Protein AF-A0A1F5EXG0-F1 (afdb_monomer_lite)

pLDDT: mean 75.39, std 23.05, range [35.44, 97.94]

Radius of gyration: 25.05 Å; chains: 1; bounding box: 75×36×74 Å

Organism: NCBI:txid1817816

Foldseek 3Di:
DDDDDDDDDDDDDDDDDDDDDDPPDPPLPPVDQQDLVLLLQLLLQLLVCCQPVVDPNVRSSQVSQVVSNHGSVSSVVVVVVLVVPVVSVVVSVVSSCVSNVVSPDDPPPDDPDPPDD

Sequence (117 aa):
MIISGRTSPRCGAAWLLGVLAVAAGFLLPGCGELDDETYIAVMVEYLRLGAEEGLPQPEALAEAARLHGTTAQSVYEYSRWLFRDRDTDVEVAAEIARRGQRYLSVPREGLPNPHEP

Secondary structure (DSSP, 8-state):
------------------------------S----HHHHHHHHHHHHHHHHHS---HHHHHHHHHHHTT--HHHHHHHHHHHTT-HHHHHHHHHHHHHHHHHHH---STTPPPTT--

Structure (mmCIF, N/CA/C/O backbone):
data_AF-A0A1F5EXG0-F1
#
_entry.id   AF-A0A1F5EXG0-F1
#
loop_
_atom_site.group_PDB
_atom_site.id
_atom_site.type_symbol
_atom_site.label_atom_id
_atom_site.label_alt_id
_atom_site.label_comp_id
_atom_site.label_asym_id
_atom_site.label_entity_id
_atom_site.label_seq_id
_atom_site.pdbx_PDB_ins_code
_atom_site.Cartn_x
_atom_site.Cartn_y
_atom_site.Cartn_z
_atom_site.occupancy
_atom_site.B_iso_or_equiv
_atom_site.auth_seq_id
_atom_site.auth_comp_id
_atom_site.auth_asym_id
_atom_site.auth_atom_id
_atom_site.pdbx_PDB_model_num
ATOM 1 N N . MET A 1 1 ? 44.155 3.355 49.041 1.00 35.44 1 MET A N 1
ATOM 2 C CA . MET A 1 1 ? 44.015 3.538 47.583 1.00 35.44 1 MET A CA 1
ATOM 3 C C . MET A 1 1 ? 42.635 3.019 47.193 1.00 35.44 1 MET A C 1
ATOM 5 O O . MET A 1 1 ? 42.440 1.829 47.353 1.00 35.44 1 MET A O 1
ATOM 9 N N . ILE A 1 2 ? 41.709 3.941 46.849 1.00 40.97 2 ILE A N 1
ATOM 10 C CA . ILE A 1 2 ? 40.648 3.865 45.802 1.00 40.97 2 ILE A CA 1
ATOM 11 C C . ILE A 1 2 ? 39.785 2.568 45.778 1.00 40.97 2 ILE A C 1
ATOM 13 O O . ILE A 1 2 ? 40.345 1.497 45.642 1.00 40.97 2 ILE A O 1
ATOM 17 N N . ILE A 1 3 ? 38.443 2.510 45.806 1.00 42.66 3 ILE A N 1
ATOM 18 C CA . ILE A 1 3 ? 37.324 3.461 45.648 1.00 42.66 3 ILE A CA 1
ATOM 19 C C . ILE A 1 3 ? 36.026 2.799 46.186 1.00 42.66 3 ILE A C 1
ATOM 21 O O . ILE A 1 3 ? 35.889 1.578 46.190 1.00 42.66 3 ILE A O 1
ATOM 25 N N . SER A 1 4 ? 35.085 3.650 46.606 1.00 43.91 4 SER A N 1
ATOM 26 C CA . SER A 1 4 ? 33.647 3.444 46.842 1.00 43.91 4 SER A CA 1
ATOM 27 C C . SER A 1 4 ? 32.897 2.517 45.870 1.00 43.91 4 SER A C 1
ATOM 29 O O . SER A 1 4 ? 33.199 2.485 44.686 1.00 43.91 4 SER A O 1
ATOM 31 N N . GLY A 1 5 ? 31.781 1.920 46.315 1.00 41.81 5 GLY A N 1
ATOM 32 C CA . GLY A 1 5 ? 30.788 1.376 45.374 1.00 41.81 5 GLY A CA 1
ATOM 33 C C . GLY A 1 5 ? 29.699 0.469 45.949 1.00 41.81 5 GLY A C 1
ATOM 34 O O . GLY A 1 5 ? 29.680 -0.719 45.664 1.00 41.81 5 GLY A O 1
ATOM 35 N N . ARG A 1 6 ? 28.764 1.040 46.721 1.00 44.69 6 ARG A N 1
ATOM 36 C CA . ARG A 1 6 ? 27.348 0.601 46.837 1.00 44.69 6 ARG A CA 1
ATOM 37 C C . ARG A 1 6 ? 26.801 0.326 45.411 1.00 44.69 6 ARG A C 1
ATOM 39 O O . ARG A 1 6 ? 27.081 1.135 44.542 1.00 44.69 6 ARG A O 1
ATOM 46 N N . THR A 1 7 ? 26.074 -0.742 45.069 1.00 47.25 7 THR A N 1
ATOM 47 C CA . THR A 1 7 ? 24.811 -1.242 45.643 1.00 47.25 7 THR A CA 1
ATOM 48 C C . THR A 1 7 ? 24.473 -2.669 45.173 1.00 47.25 7 THR A C 1
ATOM 50 O O . THR A 1 7 ? 24.752 -3.062 44.047 1.00 47.25 7 THR A O 1
ATOM 53 N N . SER A 1 8 ? 23.803 -3.364 46.087 1.00 45.59 8 SER A N 1
ATOM 54 C CA . SER A 1 8 ? 23.267 -4.728 46.168 1.00 45.59 8 SER A CA 1
ATOM 55 C C . SER A 1 8 ? 22.165 -5.123 45.132 1.00 45.59 8 SER A C 1
ATOM 57 O O . SER A 1 8 ? 21.940 -4.391 44.176 1.00 45.59 8 SER A O 1
ATOM 59 N N . PRO A 1 9 ? 21.447 -6.263 45.287 1.00 53.56 9 PRO A N 1
ATOM 60 C CA . PRO A 1 9 ? 21.672 -7.497 44.528 1.00 53.56 9 PRO A CA 1
ATOM 61 C C . PRO A 1 9 ? 20.380 -8.001 43.834 1.00 53.56 9 PRO A C 1
ATOM 63 O O . PRO A 1 9 ? 19.312 -7.421 44.014 1.00 53.56 9 PRO A O 1
ATOM 66 N N . ARG A 1 10 ? 20.459 -9.147 43.142 1.00 40.12 10 ARG A N 1
ATOM 67 C CA . ARG A 1 10 ? 19.579 -10.337 43.299 1.00 40.12 10 ARG A CA 1
ATOM 68 C C . ARG A 1 10 ? 19.406 -11.087 41.978 1.00 40.12 10 ARG A C 1
ATOM 70 O O . ARG A 1 10 ? 18.513 -10.816 41.185 1.00 40.12 10 ARG A O 1
ATOM 77 N N . CYS A 1 11 ? 20.247 -12.104 41.819 1.00 41.56 11 CYS A N 1
ATOM 78 C CA . CYS A 1 11 ? 19.864 -13.358 41.184 1.00 41.56 11 CYS A CA 1
ATOM 79 C C . CYS A 1 11 ? 18.607 -13.936 41.858 1.00 41.56 11 CYS A C 1
ATOM 81 O O . CYS A 1 11 ? 18.475 -13.818 43.077 1.00 41.56 11 CYS A O 1
ATOM 83 N N . GLY A 1 12 ? 17.772 -14.659 41.106 1.00 37.19 12 GLY A N 1
ATOM 84 C CA . GLY A 1 12 ? 16.932 -15.708 41.700 1.00 37.19 12 GLY A CA 1
ATOM 85 C C . GLY A 1 12 ? 15.534 -15.882 41.113 1.00 37.19 12 GLY A C 1
ATOM 86 O O . GLY A 1 12 ? 14.561 -15.514 41.750 1.00 37.19 12 GLY A O 1
ATOM 87 N N . ALA A 1 13 ? 15.472 -16.463 39.914 1.00 50.25 13 ALA A N 1
ATOM 88 C CA . ALA A 1 13 ? 14.490 -17.443 39.433 1.00 50.25 13 ALA A CA 1
ATOM 89 C C . ALA A 1 13 ? 13.088 -17.552 40.092 1.00 50.25 13 ALA A C 1
ATOM 91 O O . ALA A 1 13 ? 12.946 -18.039 41.209 1.00 50.25 13 ALA A O 1
ATOM 92 N N . ALA A 1 14 ? 12.053 -17.308 39.282 1.00 42.19 14 ALA A N 1
ATOM 93 C CA . ALA A 1 14 ? 10.730 -17.948 39.334 1.00 42.19 14 ALA A CA 1
ATOM 94 C C . ALA A 1 14 ? 10.169 -17.877 37.895 1.00 42.19 14 ALA A C 1
ATOM 96 O O . ALA A 1 14 ? 9.847 -16.794 37.426 1.00 42.19 14 ALA A O 1
ATOM 97 N N . TRP A 1 15 ? 10.227 -18.900 37.034 1.00 41.25 15 TRP A N 1
ATOM 98 C CA . TRP A 1 15 ? 9.564 -20.209 37.125 1.00 41.25 15 TRP A CA 1
ATOM 99 C C . TRP A 1 15 ? 8.149 -20.126 37.699 1.00 41.25 15 TRP A C 1
ATOM 101 O O . TRP A 1 15 ? 7.853 -20.740 38.716 1.00 41.25 15 TRP A O 1
ATOM 111 N N . LEU A 1 16 ? 7.264 -19.399 37.015 1.00 46.03 16 LEU A N 1
ATOM 112 C CA . LEU A 1 16 ? 5.841 -19.729 36.996 1.00 46.03 16 LEU A CA 1
ATOM 113 C C . LEU A 1 16 ? 5.340 -19.720 35.550 1.00 46.03 16 LEU A C 1
ATOM 115 O O . LEU A 1 16 ? 5.357 -18.715 34.847 1.00 46.03 16 LEU A O 1
ATOM 119 N N . LEU A 1 17 ? 4.975 -20.924 35.129 1.00 47.75 17 LEU A N 1
ATOM 120 C CA . LEU A 1 17 ? 4.379 -21.303 33.862 1.00 47.75 17 LEU A CA 1
ATOM 121 C C . LEU A 1 17 ? 3.029 -20.609 33.635 1.00 47.75 17 LEU A C 1
ATOM 123 O O . LEU A 1 17 ? 2.216 -20.525 34.550 1.00 47.75 17 LEU A O 1
ATOM 127 N N . GLY A 1 18 ? 2.748 -20.304 32.366 1.00 39.34 18 GLY A N 1
ATOM 12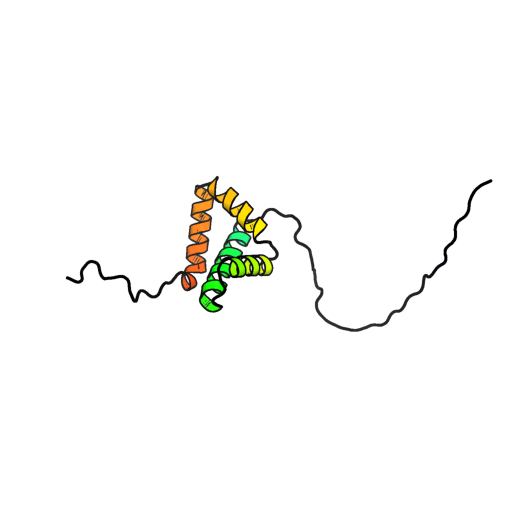8 C CA . GLY A 1 18 ? 1.447 -20.643 31.789 1.00 39.34 18 GLY A CA 1
ATOM 129 C C . GLY A 1 18 ? 0.420 -19.527 31.646 1.00 39.34 18 GLY A C 1
ATOM 130 O O . GLY A 1 18 ? -0.595 -19.563 32.324 1.00 39.34 18 GLY A O 1
ATOM 131 N N . VAL A 1 19 ? 0.619 -18.651 30.656 1.00 48.56 19 VAL A N 1
ATOM 132 C CA . VAL A 1 19 ? -0.445 -18.142 29.763 1.00 48.56 19 VAL A CA 1
ATOM 133 C C . VAL A 1 19 ? 0.233 -17.918 28.397 1.00 48.56 19 VAL A C 1
ATOM 135 O O . VAL A 1 19 ? 0.980 -16.968 28.220 1.00 48.56 19 VAL A O 1
ATOM 138 N N . LEU A 1 20 ? 0.339 -18.924 27.527 1.00 39.28 20 LEU A N 1
ATOM 139 C CA . LEU A 1 20 ? -0.665 -19.243 26.508 1.00 39.28 20 LEU A CA 1
ATOM 140 C C . LEU A 1 20 ? -1.065 -18.003 25.691 1.00 39.28 20 LEU A C 1
ATOM 142 O O . LEU A 1 20 ? -1.973 -17.286 26.083 1.00 39.28 20 LEU A O 1
ATOM 146 N N . ALA A 1 21 ? -0.363 -17.786 24.573 1.00 42.91 21 ALA A N 1
ATOM 147 C CA . ALA A 1 21 ? -0.888 -17.327 23.278 1.00 42.91 21 ALA A CA 1
ATOM 148 C C . ALA A 1 21 ? 0.133 -16.454 22.529 1.00 42.91 21 ALA A C 1
ATOM 150 O O . ALA A 1 21 ? 0.400 -15.317 22.891 1.00 42.91 21 ALA A O 1
ATOM 151 N N . VAL A 1 22 ? 0.653 -17.012 21.434 1.00 44.22 22 VAL A N 1
ATOM 152 C CA . VAL A 1 22 ? 0.923 -16.282 20.185 1.00 44.22 22 VAL A CA 1
ATOM 153 C C . VAL A 1 22 ? 1.774 -15.011 20.325 1.00 44.22 22 VAL A C 1
ATOM 155 O O . VAL A 1 22 ? 1.350 -13.909 20.010 1.00 44.22 22 VAL A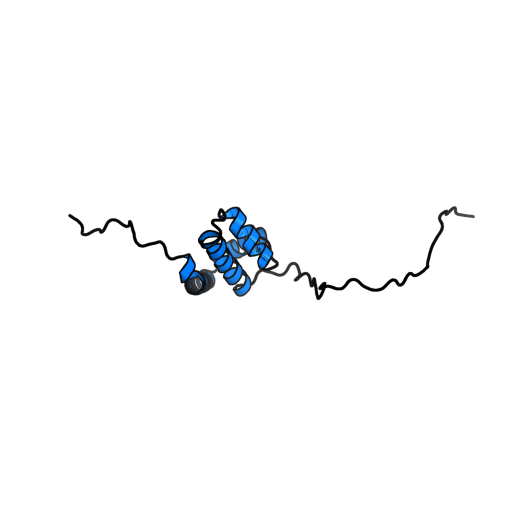 O 1
ATOM 158 N N . ALA A 1 23 ? 3.036 -15.176 20.706 1.00 45.28 23 ALA A N 1
ATOM 159 C CA . ALA A 1 23 ? 4.088 -14.262 20.258 1.00 45.28 23 ALA A CA 1
ATOM 160 C C . ALA A 1 23 ? 5.089 -15.052 19.407 1.00 45.28 23 ALA A C 1
ATOM 162 O O . ALA A 1 23 ? 6.298 -15.030 19.626 1.00 45.28 23 ALA A O 1
ATOM 163 N N . ALA A 1 24 ? 4.560 -15.835 18.463 1.00 47.50 24 ALA A N 1
ATOM 164 C CA . ALA A 1 24 ? 5.359 -16.365 17.376 1.00 47.50 24 ALA A CA 1
ATOM 165 C C . ALA A 1 24 ? 5.797 -15.170 16.523 1.00 47.50 24 ALA A C 1
ATOM 167 O O . ALA A 1 24 ? 4.985 -14.578 15.824 1.00 47.50 24 ALA A O 1
ATOM 168 N N . GLY A 1 25 ? 7.068 -14.795 16.644 1.00 39.94 25 GLY A N 1
ATOM 169 C CA . GLY A 1 25 ? 7.762 -13.993 15.649 1.00 39.94 25 GLY A CA 1
ATOM 170 C C . GLY A 1 25 ? 7.190 -12.600 15.400 1.00 39.94 25 GLY A C 1
ATOM 171 O O . GLY A 1 25 ? 6.819 -12.298 14.274 1.00 39.94 25 GLY A O 1
ATOM 172 N N . PHE A 1 26 ? 7.305 -11.691 16.372 1.00 43.75 26 PHE A N 1
ATOM 173 C CA . PHE A 1 26 ? 7.656 -10.307 16.021 1.00 43.75 26 PHE A CA 1
ATOM 174 C C . PHE A 1 26 ? 9.118 -10.300 15.529 1.00 43.75 26 PHE A C 1
ATOM 176 O O . PHE A 1 26 ? 10.027 -9.763 16.158 1.00 43.75 26 PHE A O 1
ATOM 183 N N . LEU A 1 27 ? 9.356 -10.976 14.402 1.00 45.84 27 LEU A N 1
ATOM 184 C CA . LEU A 1 27 ? 10.381 -10.560 13.467 1.00 45.84 27 LEU A CA 1
ATOM 185 C C . LEU A 1 27 ? 9.914 -9.179 13.031 1.00 45.84 27 LEU A C 1
ATOM 187 O O . LEU A 1 27 ? 8.979 -9.066 12.252 1.00 45.84 27 LEU A O 1
ATOM 191 N N . LEU A 1 28 ? 10.507 -8.137 13.606 1.00 45.62 28 LEU A N 1
ATOM 192 C CA . LEU A 1 28 ? 10.597 -6.855 12.929 1.00 45.62 28 LEU A CA 1
ATOM 193 C C . LEU A 1 28 ? 11.176 -7.179 11.540 1.00 45.62 28 LEU A C 1
ATOM 195 O O . LEU A 1 28 ? 12.360 -7.540 11.491 1.00 45.62 28 LEU A O 1
ATOM 199 N N . PRO A 1 29 ? 10.415 -7.120 10.425 1.00 45.44 29 PRO A N 1
ATOM 200 C CA . PRO A 1 29 ? 11.100 -6.936 9.165 1.00 45.44 29 PRO A CA 1
ATOM 201 C C . PRO A 1 29 ? 11.814 -5.597 9.344 1.00 45.44 29 PRO A C 1
ATOM 203 O O . PRO A 1 29 ? 11.265 -4.653 9.919 1.00 45.44 29 PRO A O 1
ATOM 206 N N . GLY A 1 30 ? 13.106 -5.590 9.039 1.00 37.75 30 GLY A N 1
ATOM 207 C CA . GLY A 1 30 ? 13.964 -4.453 9.312 1.00 37.75 30 GLY A CA 1
ATOM 208 C C . GLY A 1 30 ? 13.441 -3.170 8.673 1.00 37.75 30 GLY A C 1
ATOM 209 O O . GLY A 1 30 ? 12.437 -3.146 7.967 1.00 37.75 30 GLY A O 1
ATOM 210 N N . CYS A 1 31 ? 14.197 -2.099 8.870 1.00 48.16 31 CYS A N 1
ATOM 211 C CA . CYS A 1 31 ? 14.225 -0.946 7.978 1.00 48.16 31 CYS A CA 1
ATOM 212 C C . CYS A 1 31 ? 14.608 -1.393 6.548 1.00 48.16 31 CYS A C 1
ATOM 214 O O . CYS A 1 31 ? 15.712 -1.126 6.081 1.00 48.16 31 CYS A O 1
ATOM 216 N N . GLY A 1 32 ? 13.740 -2.178 5.922 1.00 48.12 32 GLY A N 1
ATOM 217 C CA . GLY A 1 32 ? 13.853 -2.777 4.615 1.00 48.12 32 GLY A CA 1
ATOM 218 C C . GLY A 1 32 ? 13.072 -1.907 3.659 1.00 48.12 32 GLY A C 1
ATOM 219 O O . GLY A 1 32 ? 11.938 -1.518 3.934 1.00 48.12 32 GLY A O 1
ATOM 220 N N . GLU A 1 33 ? 13.744 -1.549 2.581 1.00 71.31 33 GLU A N 1
ATOM 221 C CA . GLU A 1 33 ? 13.164 -0.949 1.392 1.00 71.31 33 GLU A CA 1
ATOM 222 C C . GLU A 1 33 ? 11.815 -1.614 1.075 1.00 71.31 33 GLU A C 1
ATOM 224 O O . GLU A 1 33 ? 11.716 -2.841 1.055 1.00 71.31 33 GLU A O 1
ATOM 229 N N . LEU A 1 34 ? 10.761 -0.804 0.938 1.00 88.31 34 LEU A N 1
ATOM 230 C CA . LEU A 1 34 ? 9.447 -1.300 0.538 1.00 88.31 34 LEU A CA 1
ATOM 231 C C . LEU A 1 34 ? 9.592 -1.911 -0.859 1.00 88.31 34 LEU A C 1
ATOM 233 O O . LEU A 1 34 ? 10.143 -1.253 -1.737 1.00 88.31 34 LEU A O 1
ATOM 237 N N . ASP A 1 35 ? 9.132 -3.143 -1.055 1.00 91.31 35 ASP A N 1
ATOM 238 C CA . ASP A 1 35 ? 9.130 -3.785 -2.370 1.00 91.31 35 ASP A CA 1
ATOM 239 C C . ASP A 1 35 ? 7.790 -3.597 -3.099 1.00 91.31 35 ASP A C 1
ATOM 241 O O . ASP A 1 35 ? 6.774 -3.211 -2.509 1.00 91.31 35 ASP A O 1
ATOM 245 N N . ASP A 1 36 ? 7.806 -3.871 -4.403 1.00 93.94 36 ASP A N 1
ATOM 246 C CA . ASP A 1 36 ? 6.674 -3.700 -5.313 1.00 93.94 36 ASP A CA 1
ATOM 247 C C . ASP A 1 36 ? 5.443 -4.478 -4.837 1.00 93.94 36 ASP A C 1
ATOM 249 O O . ASP A 1 36 ? 4.340 -3.937 -4.799 1.00 93.94 36 ASP A O 1
ATOM 253 N N . GLU A 1 37 ? 5.617 -5.736 -4.424 1.00 95.88 37 GLU A N 1
ATOM 254 C CA . GLU A 1 37 ? 4.513 -6.603 -4.004 1.00 95.88 37 GLU A CA 1
ATOM 255 C C . GLU A 1 37 ? 3.873 -6.107 -2.700 1.00 95.88 37 GLU A C 1
ATOM 257 O O . GLU A 1 37 ? 2.645 -6.062 -2.594 1.00 95.88 37 GLU A O 1
ATOM 262 N N . THR A 1 38 ? 4.675 -5.664 -1.729 1.00 95.50 38 THR A N 1
ATOM 263 C CA . THR A 1 38 ? 4.174 -5.071 -0.484 1.00 95.50 38 THR A CA 1
ATOM 264 C C . THR A 1 38 ? 3.465 -3.751 -0.764 1.00 95.50 38 THR A C 1
ATOM 266 O O . THR A 1 38 ? 2.391 -3.508 -0.214 1.00 95.50 38 THR A O 1
ATOM 269 N N . TYR A 1 39 ? 4.011 -2.909 -1.647 1.00 95.50 39 TYR A N 1
ATOM 270 C CA . TYR A 1 39 ? 3.352 -1.673 -2.064 1.00 95.50 39 TYR A CA 1
ATOM 271 C C . TYR A 1 39 ? 2.008 -1.950 -2.752 1.00 95.50 39 TYR A C 1
ATOM 273 O O . TYR A 1 39 ? 0.997 -1.353 -2.382 1.00 95.50 39 TYR A O 1
ATOM 281 N N . ILE A 1 40 ? 1.961 -2.895 -3.696 1.00 97.25 40 ILE A N 1
ATOM 282 C CA . ILE A 1 40 ? 0.727 -3.315 -4.375 1.00 97.25 40 ILE A CA 1
ATOM 283 C C . ILE A 1 40 ? -0.298 -3.804 -3.351 1.00 97.25 40 ILE A C 1
ATOM 285 O O . ILE A 1 40 ? -1.452 -3.373 -3.389 1.00 97.25 40 ILE A O 1
ATOM 289 N N . ALA A 1 41 ? 0.109 -4.671 -2.421 1.00 97.69 41 ALA A N 1
ATOM 290 C CA . ALA A 1 41 ? -0.773 -5.208 -1.392 1.00 97.69 41 ALA A CA 1
ATOM 291 C C . ALA A 1 41 ? -1.351 -4.096 -0.500 1.00 97.69 41 ALA A C 1
ATOM 293 O O . ALA A 1 41 ? -2.567 -4.037 -0.318 1.00 97.69 41 ALA A O 1
ATOM 294 N N . VAL A 1 42 ? -0.512 -3.155 -0.047 1.00 97.69 42 VAL A N 1
ATOM 295 C CA . VAL A 1 42 ? -0.950 -1.975 0.714 1.00 97.69 42 VAL A CA 1
ATOM 296 C C . VAL A 1 42 ? -1.953 -1.143 -0.077 1.00 97.69 42 VAL A C 1
ATOM 298 O O . VAL A 1 42 ? -2.975 -0.745 0.474 1.00 97.69 42 VAL A O 1
ATOM 301 N N . MET A 1 43 ? -1.701 -0.880 -1.360 1.00 97.81 43 MET A N 1
ATOM 302 C CA . MET A 1 43 ? -2.595 -0.055 -2.175 1.00 97.81 43 MET A CA 1
ATOM 303 C C . MET A 1 43 ? -3.934 -0.748 -2.463 1.00 97.81 43 MET A C 1
ATOM 305 O O . MET A 1 43 ? -4.966 -0.083 -2.517 1.00 97.81 43 MET A O 1
ATOM 309 N N . VAL A 1 44 ? -3.958 -2.075 -2.603 1.00 97.62 44 VAL A N 1
ATOM 310 C CA . VAL A 1 44 ? -5.209 -2.839 -2.739 1.00 97.62 44 VAL A CA 1
ATOM 311 C C . VAL A 1 44 ? -5.998 -2.839 -1.428 1.00 97.62 44 VAL A C 1
ATOM 313 O O . VAL A 1 44 ? -7.210 -2.625 -1.451 1.00 97.62 44 VAL A O 1
ATOM 316 N N . GLU A 1 45 ? -5.325 -3.033 -0.293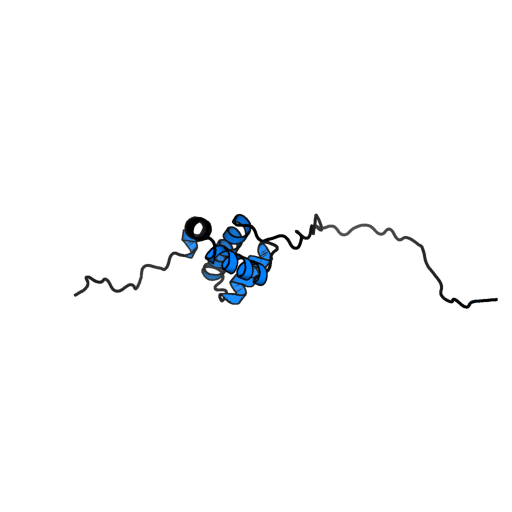 1.00 97.94 45 GLU A N 1
ATOM 317 C CA . GLU A 1 45 ? -5.951 -2.998 1.033 1.00 97.94 45 GLU A CA 1
ATOM 318 C C . GLU A 1 45 ? -6.484 -1.597 1.354 1.00 97.94 45 GLU A C 1
ATOM 320 O O . GLU A 1 45 ? -7.608 -1.444 1.820 1.00 97.94 45 GLU A O 1
ATOM 325 N N . TYR A 1 46 ? -5.732 -0.559 0.996 1.00 97.12 46 TYR A N 1
ATOM 326 C CA . TYR A 1 46 ? -6.160 0.834 1.058 1.00 97.12 46 TYR A CA 1
ATOM 327 C C . TYR A 1 46 ? -7.482 1.075 0.313 1.00 97.12 46 TYR A C 1
ATOM 329 O O . TYR A 1 46 ? -8.408 1.676 0.863 1.00 97.12 46 TYR A O 1
ATOM 337 N N . LEU A 1 47 ? -7.599 0.570 -0.921 1.00 95.69 47 LEU A N 1
ATOM 338 C CA . LEU A 1 47 ? -8.836 0.666 -1.700 1.00 95.69 47 LEU A CA 1
ATOM 339 C C . LEU A 1 47 ? -9.987 -0.096 -1.033 1.00 95.69 47 LEU A C 1
ATOM 341 O O . LEU A 1 47 ? -11.108 0.411 -0.993 1.00 95.69 47 LEU A O 1
ATOM 345 N N . ARG A 1 48 ? -9.716 -1.290 -0.489 1.00 96.31 48 ARG A N 1
ATOM 346 C CA . ARG A 1 48 ? -10.707 -2.085 0.248 1.00 96.31 48 ARG A CA 1
ATOM 347 C C . ARG A 1 48 ? -11.229 -1.326 1.466 1.00 96.31 48 ARG A C 1
ATOM 349 O O . ARG A 1 48 ? -12.438 -1.207 1.625 1.00 96.31 48 ARG A O 1
ATOM 356 N N . LEU A 1 49 ? -10.334 -0.786 2.289 1.00 94.88 49 LEU A N 1
ATOM 357 C CA . LEU A 1 49 ? -10.667 -0.023 3.493 1.00 94.88 49 LEU A CA 1
ATOM 358 C C . LEU A 1 49 ? -11.512 1.217 3.174 1.00 94.88 49 LEU A C 1
ATOM 360 O O . LEU A 1 49 ? -12.496 1.495 3.858 1.00 94.88 49 LEU A O 1
ATOM 364 N N . GLY A 1 50 ? -11.178 1.938 2.102 1.00 94.00 50 GLY A N 1
ATOM 365 C CA . GLY A 1 50 ? -11.988 3.067 1.646 1.00 94.00 50 GLY A CA 1
ATOM 366 C C . GLY A 1 50 ? -13.381 2.645 1.163 1.00 94.00 50 GLY A C 1
ATOM 367 O O . GLY A 1 50 ? -14.370 3.295 1.494 1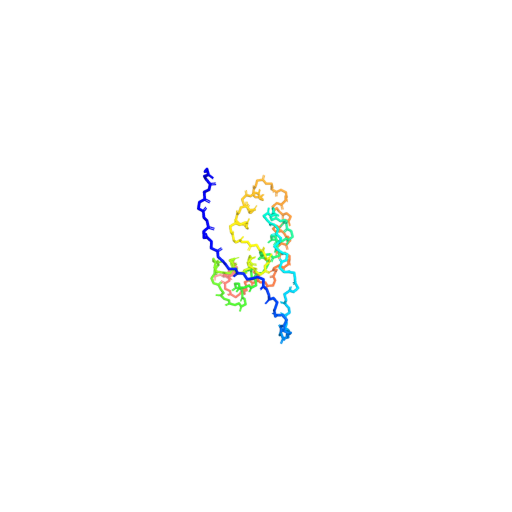.00 94.00 50 GLY A O 1
ATOM 368 N N . ALA A 1 51 ? -13.472 1.551 0.403 1.00 91.88 51 ALA A N 1
ATOM 369 C CA . ALA A 1 51 ? -14.723 1.103 -0.208 1.00 91.88 51 ALA A CA 1
ATOM 370 C C . ALA A 1 51 ? -15.672 0.387 0.771 1.00 91.88 51 ALA A C 1
ATOM 372 O O . ALA A 1 51 ? -16.880 0.608 0.728 1.00 91.88 51 ALA A O 1
ATOM 373 N N . GLU A 1 52 ? -15.147 -0.491 1.625 1.00 93.62 52 GLU A N 1
ATOM 374 C CA . GLU A 1 52 ? -15.946 -1.364 2.496 1.00 93.62 52 GLU A CA 1
ATOM 375 C C . GLU A 1 52 ? -16.139 -0.778 3.894 1.00 93.62 52 GLU A C 1
ATOM 377 O O . GLU A 1 52 ? -17.208 -0.929 4.483 1.00 93.62 52 GLU A O 1
ATOM 382 N N . GLU A 1 53 ? -15.120 -0.103 4.425 1.00 92.00 53 GLU A N 1
ATOM 383 C CA . GLU A 1 53 ? -15.131 0.429 5.794 1.00 9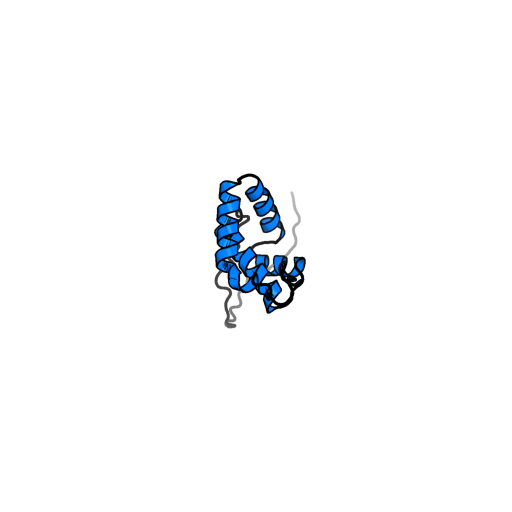2.00 53 GLU A CA 1
ATOM 384 C C . GLU A 1 53 ? -15.401 1.940 5.825 1.00 92.00 53 GLU A C 1
ATOM 386 O O . GLU A 1 53 ? -15.631 2.509 6.892 1.00 92.00 53 GLU A O 1
ATOM 391 N N . GLY A 1 54 ? -15.419 2.597 4.658 1.00 91.69 54 GLY A N 1
ATOM 392 C CA . GLY A 1 54 ? -15.671 4.032 4.542 1.00 91.69 54 GLY A CA 1
ATOM 393 C C . GLY A 1 54 ? -14.605 4.879 5.235 1.00 91.69 54 GLY A C 1
ATOM 394 O O . GLY A 1 54 ? -14.883 6.018 5.619 1.00 91.69 54 GLY A O 1
ATOM 395 N N . LEU A 1 55 ? -13.405 4.321 5.438 1.00 92.31 55 LEU A N 1
ATOM 396 C CA . LEU A 1 55 ? -12.321 5.036 6.094 1.00 92.31 55 LEU A CA 1
ATOM 397 C C . LEU A 1 55 ? -11.887 6.225 5.225 1.00 92.31 55 LEU A C 1
ATOM 399 O O . LEU A 1 55 ? -11.727 6.072 4.008 1.00 92.31 55 LEU A O 1
ATOM 403 N N . PRO A 1 56 ? -11.668 7.414 5.816 1.00 93.69 56 PRO A N 1
ATOM 404 C CA . PRO A 1 56 ? -11.101 8.514 5.063 1.00 93.69 56 PRO A CA 1
ATOM 405 C C . PRO A 1 56 ? -9.679 8.162 4.596 1.00 93.69 56 PRO A C 1
ATOM 407 O O . PRO A 1 56 ? -8.975 7.352 5.199 1.00 93.69 56 PRO A O 1
ATOM 410 N N . GLN A 1 57 ? -9.273 8.745 3.464 1.00 91.06 57 GLN A N 1
ATOM 411 C CA . GLN A 1 57 ? -8.057 8.336 2.751 1.00 91.06 57 GLN A CA 1
ATOM 412 C C . GLN A 1 57 ? -6.769 8.329 3.610 1.00 91.06 57 GLN A C 1
ATOM 414 O O . GLN A 1 57 ? -6.032 7.344 3.534 1.00 91.06 57 GLN A O 1
ATOM 419 N N . PRO A 1 58 ? -6.449 9.347 4.438 1.00 93.00 58 PRO A N 1
ATOM 420 C CA . PRO A 1 58 ? -5.214 9.297 5.223 1.00 93.00 58 PRO A CA 1
ATOM 421 C C . PRO A 1 58 ? -5.234 8.194 6.293 1.00 93.00 58 PRO A C 1
ATOM 423 O O . PRO A 1 58 ? -4.211 7.544 6.513 1.00 93.00 58 PRO A O 1
ATOM 426 N N . GLU A 1 59 ? -6.383 7.934 6.919 1.00 95.81 59 GLU A N 1
ATOM 427 C CA . GLU A 1 59 ? -6.556 6.861 7.899 1.00 95.81 59 GLU A CA 1
ATOM 428 C C . GLU A 1 59 ? -6.505 5.479 7.238 1.00 95.81 59 GLU A C 1
ATOM 430 O O . GLU A 1 59 ? -5.822 4.589 7.742 1.00 95.81 59 GLU A O 1
ATOM 435 N N . ALA A 1 60 ? -7.156 5.311 6.083 1.00 96.00 60 ALA A N 1
ATOM 436 C CA . ALA A 1 60 ? -7.131 4.067 5.318 1.00 96.00 60 ALA A CA 1
ATOM 437 C C . ALA A 1 60 ? -5.704 3.695 4.885 1.00 96.00 60 ALA A C 1
ATOM 439 O O . ALA A 1 60 ? -5.313 2.534 4.975 1.00 96.00 60 ALA A O 1
ATOM 440 N N . LEU A 1 61 ? -4.901 4.672 4.445 1.00 96.38 61 LEU A N 1
ATOM 441 C CA . LEU A 1 61 ? -3.519 4.422 4.028 1.00 96.38 61 LEU A CA 1
ATOM 442 C C . LEU A 1 61 ? -2.636 4.026 5.216 1.00 96.38 61 LEU A C 1
ATOM 444 O O . LEU A 1 61 ? -1.825 3.106 5.109 1.00 96.38 61 LEU A O 1
ATOM 448 N N . ALA A 1 62 ? -2.790 4.717 6.349 1.00 96.38 62 ALA A N 1
ATOM 449 C CA . ALA A 1 62 ? -2.051 4.404 7.566 1.00 96.38 62 ALA A CA 1
ATOM 450 C C . ALA A 1 62 ? -2.392 3.003 8.091 1.00 96.38 62 ALA A C 1
ATOM 452 O O . ALA A 1 62 ? -1.488 2.255 8.467 1.00 96.38 62 ALA A O 1
ATOM 453 N N . GLU A 1 63 ? -3.673 2.635 8.072 1.00 96.75 63 GLU A N 1
ATOM 454 C CA . GLU A 1 63 ? -4.134 1.322 8.515 1.00 96.75 63 GLU A CA 1
ATOM 455 C C . GLU A 1 63 ? -3.698 0.206 7.557 1.00 96.75 63 GLU A C 1
ATOM 457 O O . GLU A 1 63 ? -3.151 -0.798 8.011 1.00 96.75 63 GLU A O 1
ATOM 462 N N . ALA A 1 64 ? -3.819 0.402 6.240 1.00 97.12 64 ALA A N 1
ATOM 463 C CA . ALA A 1 64 ? -3.310 -0.545 5.248 1.00 97.12 64 ALA A CA 1
ATOM 464 C C . ALA A 1 64 ? -1.800 -0.779 5.418 1.00 97.12 64 ALA A C 1
ATOM 466 O O . ALA A 1 64 ? -1.347 -1.916 5.527 1.00 97.12 64 ALA A O 1
ATOM 467 N N . ALA A 1 65 ? -1.008 0.291 5.531 1.00 95.88 65 ALA A N 1
ATOM 468 C CA . ALA A 1 65 ? 0.427 0.176 5.774 1.00 95.88 65 ALA A CA 1
ATOM 469 C C . ALA A 1 65 ? 0.731 -0.625 7.054 1.00 95.88 65 ALA A C 1
ATOM 471 O O . ALA A 1 65 ? 1.584 -1.515 7.046 1.00 95.88 65 ALA A O 1
ATOM 472 N N . ARG A 1 66 ? -0.009 -0.361 8.138 1.00 96.44 66 ARG A N 1
ATOM 473 C CA . ARG A 1 66 ? 0.132 -1.070 9.414 1.00 96.44 66 ARG A CA 1
ATOM 474 C C . ARG A 1 66 ? -0.183 -2.564 9.282 1.00 96.44 66 ARG A C 1
ATOM 476 O O . ARG A 1 66 ? 0.550 -3.381 9.839 1.00 96.44 66 ARG A O 1
ATOM 483 N N . LEU A 1 67 ? -1.247 -2.926 8.562 1.00 95.75 67 LEU A N 1
ATOM 484 C CA . LEU A 1 67 ? -1.648 -4.321 8.327 1.00 95.75 67 LEU A CA 1
ATOM 485 C C . LEU A 1 67 ? -0.587 -5.114 7.553 1.00 95.75 67 LEU A C 1
ATOM 487 O O . LEU A 1 67 ? -0.425 -6.310 7.789 1.00 95.75 67 LEU A O 1
ATOM 491 N N . HIS A 1 68 ? 0.182 -4.439 6.700 1.00 94.19 68 HIS A N 1
ATOM 492 C CA . HIS A 1 68 ? 1.271 -5.028 5.919 1.00 94.19 68 HIS A CA 1
ATOM 493 C C . HIS A 1 68 ? 2.660 -4.843 6.553 1.00 94.19 68 HIS A C 1
ATOM 495 O O . HIS A 1 68 ? 3.676 -5.048 5.894 1.00 94.19 68 HIS A O 1
ATOM 501 N N . GLY A 1 69 ? 2.732 -4.474 7.837 1.00 93.12 69 GLY A N 1
ATOM 502 C CA . GLY A 1 69 ? 3.998 -4.390 8.572 1.00 93.12 69 GLY A CA 1
ATOM 503 C C . GLY A 1 69 ? 4.916 -3.248 8.126 1.00 93.12 69 GLY A C 1
ATOM 504 O O . GLY A 1 69 ? 6.121 -3.313 8.356 1.00 93.12 69 GLY A O 1
ATOM 505 N N . THR A 1 70 ? 4.361 -2.205 7.506 1.00 93.56 70 THR A N 1
ATOM 506 C CA . THR A 1 70 ? 5.089 -1.019 7.040 1.00 93.56 70 THR A CA 1
ATOM 507 C C . THR A 1 70 ? 4.476 0.273 7.601 1.00 93.56 70 THR A C 1
ATOM 509 O O . THR A 1 70 ? 3.679 0.255 8.540 1.00 93.56 70 THR A O 1
ATOM 512 N N . THR A 1 71 ? 4.882 1.427 7.069 1.00 94.88 71 THR A N 1
ATOM 513 C CA . THR A 1 71 ? 4.383 2.747 7.470 1.00 94.88 71 THR A CA 1
ATOM 514 C C . THR A 1 71 ? 3.904 3.548 6.264 1.00 94.88 71 THR A C 1
ATOM 516 O O . THR A 1 71 ? 4.435 3.408 5.163 1.00 94.88 71 THR A O 1
ATOM 519 N N . ALA A 1 72 ? 2.944 4.454 6.471 1.00 94.31 72 ALA A N 1
ATOM 520 C CA . ALA A 1 72 ? 2.494 5.367 5.417 1.00 94.31 72 ALA A CA 1
ATOM 521 C C . ALA A 1 72 ? 3.644 6.229 4.856 1.00 94.31 72 ALA A C 1
ATOM 523 O O . ALA A 1 72 ? 3.658 6.548 3.669 1.00 94.31 72 ALA A O 1
ATOM 524 N N . GLN A 1 73 ? 4.640 6.561 5.688 1.00 94.62 73 GLN A N 1
ATOM 525 C CA . GLN A 1 73 ? 5.832 7.291 5.255 1.00 94.62 73 GLN A CA 1
ATOM 526 C C . GLN A 1 73 ? 6.659 6.478 4.250 1.00 94.62 73 GLN A C 1
ATOM 528 O O . GLN A 1 73 ? 7.049 7.014 3.216 1.00 94.62 73 GLN A O 1
ATOM 533 N N . SER A 1 74 ? 6.882 5.189 4.518 1.00 93.19 74 SER A N 1
ATOM 534 C CA . SER A 1 74 ? 7.598 4.284 3.609 1.00 93.19 74 SER A CA 1
ATOM 535 C C . SER A 1 74 ? 6.860 4.122 2.278 1.00 93.19 74 SER A C 1
ATOM 537 O O . SER A 1 74 ? 7.479 4.180 1.220 1.00 93.19 74 SER A O 1
ATOM 539 N N . VAL A 1 75 ? 5.528 4.011 2.317 1.00 94.12 75 VAL A N 1
ATOM 540 C CA . VAL A 1 75 ? 4.670 3.954 1.118 1.00 94.12 75 VAL A CA 1
ATOM 541 C C . VAL A 1 75 ? 4.777 5.243 0.295 1.00 94.12 75 VAL A C 1
ATOM 543 O O . VAL A 1 75 ? 4.900 5.195 -0.927 1.00 94.12 75 VAL A O 1
ATOM 546 N N . TYR A 1 76 ? 4.798 6.405 0.953 1.00 92.25 76 TYR A N 1
ATOM 547 C CA . TYR A 1 76 ? 4.978 7.700 0.293 1.00 92.25 76 TYR A CA 1
ATOM 548 C C . TYR A 1 76 ? 6.392 7.907 -0.282 1.00 92.25 76 TYR A C 1
ATOM 550 O O . TYR A 1 76 ? 6.581 8.572 -1.302 1.00 92.25 76 TYR A O 1
ATOM 558 N N . GLU A 1 77 ? 7.424 7.388 0.376 1.00 91.38 77 GLU A N 1
ATOM 559 C CA . GLU A 1 77 ? 8.795 7.412 -0.146 1.00 91.38 77 GLU A CA 1
ATOM 560 C C . GLU A 1 77 ? 8.954 6.517 -1.369 1.00 91.38 77 GLU A C 1
ATOM 562 O O . GLU A 1 77 ? 9.550 6.944 -2.362 1.00 91.38 77 GLU A O 1
ATOM 567 N N . TYR A 1 78 ? 8.361 5.329 -1.319 1.00 92.19 78 TYR A N 1
ATOM 568 C CA . TYR A 1 78 ? 8.374 4.384 -2.421 1.00 92.19 78 TYR A CA 1
ATOM 569 C C . TYR A 1 78 ? 7.580 4.895 -3.628 1.00 92.19 78 TYR A C 1
ATOM 571 O O . TYR A 1 78 ? 8.097 4.871 -4.740 1.00 92.19 78 TYR A O 1
ATOM 579 N N . SER A 1 79 ? 6.394 5.488 -3.438 1.00 89.75 79 SER A N 1
ATOM 580 C CA . SER A 1 79 ? 5.644 6.088 -4.555 1.00 89.75 79 SER A CA 1
ATOM 581 C C . SER A 1 79 ? 6.423 7.220 -5.241 1.00 89.75 79 SER A C 1
ATOM 583 O O . SER A 1 79 ? 6.454 7.310 -6.467 1.00 89.75 79 SER A O 1
ATOM 585 N N . ARG A 1 80 ? 7.162 8.042 -4.481 1.00 91.12 80 ARG A N 1
ATOM 586 C CA . ARG A 1 80 ? 8.091 9.046 -5.041 1.00 91.12 80 ARG A CA 1
ATOM 587 C C . ARG A 1 80 ? 9.276 8.438 -5.792 1.00 91.12 80 ARG A C 1
ATOM 589 O O . ARG A 1 80 ? 9.889 9.121 -6.619 1.00 91.12 80 ARG A O 1
ATOM 596 N N . TRP A 1 81 ? 9.685 7.221 -5.452 1.00 89.94 81 TRP A N 1
ATOM 597 C CA . TRP A 1 81 ? 10.681 6.481 -6.216 1.00 89.94 81 TRP A CA 1
ATOM 598 C C . TRP A 1 81 ? 10.075 5.900 -7.498 1.00 89.94 81 TRP A C 1
ATOM 600 O O . TRP A 1 81 ? 10.636 6.173 -8.555 1.00 89.94 81 TRP A O 1
ATOM 610 N N . LEU A 1 82 ? 8.900 5.262 -7.433 1.00 87.75 82 LEU A N 1
ATOM 611 C CA . LEU A 1 82 ? 8.181 4.731 -8.599 1.00 87.75 82 LEU A CA 1
ATOM 612 C C . LEU A 1 82 ? 7.996 5.780 -9.694 1.00 87.75 82 LEU A C 1
ATOM 614 O O . LEU A 1 82 ? 8.346 5.539 -10.839 1.00 87.75 82 LEU A O 1
ATOM 618 N N . PHE A 1 83 ? 7.577 7.002 -9.350 1.00 84.81 83 PHE A N 1
ATOM 619 C CA . PHE A 1 83 ? 7.404 8.066 -10.350 1.00 84.81 83 PHE A CA 1
ATOM 620 C C . PHE A 1 83 ? 8.682 8.435 -11.131 1.00 84.81 83 PHE A C 1
ATOM 622 O O . PHE A 1 83 ? 8.597 9.111 -12.161 1.00 84.81 83 PHE A O 1
ATOM 629 N N . ARG A 1 84 ? 9.871 8.046 -10.648 1.00 88.12 84 ARG A N 1
ATOM 630 C CA . ARG A 1 84 ? 11.145 8.243 -11.359 1.00 88.12 84 ARG A CA 1
ATOM 631 C C . ARG A 1 84 ? 11.430 7.135 -12.376 1.00 88.12 84 ARG A C 1
ATOM 633 O O . ARG A 1 84 ? 12.166 7.404 -13.322 1.00 88.12 84 ARG A O 1
ATOM 640 N N . ASP A 1 85 ? 10.843 5.954 -12.209 1.00 88.44 85 ASP A N 1
ATOM 641 C CA . ASP A 1 85 ? 10.945 4.815 -13.120 1.00 88.44 85 ASP A CA 1
ATOM 642 C C . ASP A 1 85 ? 9.574 4.501 -13.737 1.00 88.44 85 ASP A C 1
ATOM 644 O O . ASP A 1 85 ? 8.748 3.783 -13.175 1.00 88.44 85 ASP A O 1
ATOM 648 N N . ARG A 1 86 ? 9.318 5.086 -14.913 1.00 84.50 86 ARG A N 1
ATOM 649 C CA . ARG A 1 86 ? 7.991 5.045 -15.542 1.00 84.50 86 ARG A CA 1
ATOM 650 C C . ARG A 1 86 ? 7.535 3.650 -15.949 1.00 84.50 86 ARG A C 1
ATOM 652 O O . ARG A 1 86 ? 6.329 3.423 -15.960 1.00 84.50 86 ARG A O 1
ATOM 659 N N . ASP A 1 87 ? 8.451 2.765 -16.324 1.00 89.94 87 ASP A N 1
ATOM 660 C CA . ASP A 1 87 ? 8.066 1.429 -16.779 1.00 89.94 87 ASP A CA 1
ATOM 661 C C . ASP A 1 87 ? 7.567 0.612 -15.579 1.00 89.94 87 ASP A C 1
ATOM 663 O O . ASP A 1 87 ? 6.453 0.087 -15.607 1.00 89.94 87 ASP A O 1
ATOM 667 N N . THR A 1 88 ? 8.321 0.643 -14.477 1.00 87.44 88 THR A N 1
ATOM 668 C CA . THR A 1 88 ? 7.935 0.024 -13.201 1.00 87.44 88 THR A CA 1
ATOM 669 C C . THR A 1 88 ? 6.641 0.629 -12.639 1.00 87.44 88 THR A C 1
ATOM 671 O O . THR A 1 88 ? 5.753 -0.105 -12.206 1.00 87.44 88 THR A O 1
ATOM 674 N N . ASP A 1 89 ? 6.468 1.956 -12.702 1.00 89.88 89 ASP A N 1
ATOM 675 C CA . ASP A 1 89 ? 5.233 2.631 -12.267 1.00 89.88 89 ASP A CA 1
ATOM 676 C C . ASP A 1 89 ? 3.994 2.124 -13.022 1.00 89.88 89 ASP A C 1
ATOM 678 O O . ASP A 1 89 ? 2.972 1.805 -12.410 1.00 89.88 89 ASP A O 1
ATOM 682 N N . VAL A 1 90 ? 4.083 1.985 -14.350 1.00 92.81 90 VAL A N 1
ATOM 683 C CA . VAL A 1 90 ? 2.972 1.486 -15.173 1.00 92.81 90 VAL A CA 1
ATOM 684 C C . VAL A 1 90 ? 2.632 0.036 -14.830 1.00 92.81 90 VAL A C 1
ATOM 686 O O . VAL A 1 90 ? 1.449 -0.298 -14.726 1.00 92.81 90 VAL A O 1
ATOM 689 N N . GLU A 1 91 ? 3.636 -0.822 -14.636 1.00 94.69 91 GLU A N 1
ATOM 690 C CA . GLU A 1 91 ? 3.426 -2.225 -14.267 1.00 94.69 91 GLU A CA 1
ATOM 691 C C . GLU A 1 91 ? 2.762 -2.359 -12.890 1.00 94.69 91 GLU A C 1
ATOM 693 O O . GLU A 1 91 ? 1.742 -3.045 -12.753 1.00 94.69 91 GLU A O 1
ATOM 698 N N . VAL A 1 92 ? 3.270 -1.636 -11.889 1.00 95.44 92 VAL A N 1
ATOM 699 C CA . VAL A 1 92 ? 2.721 -1.618 -10.527 1.00 95.44 92 VAL A CA 1
ATOM 700 C C . VAL A 1 92 ? 1.299 -1.054 -10.511 1.00 95.44 92 VAL A C 1
ATOM 702 O O . VAL A 1 92 ? 0.401 -1.648 -9.908 1.00 95.44 92 VAL A O 1
ATOM 705 N N . ALA A 1 93 ? 1.047 0.055 -11.210 1.00 94.31 93 ALA A N 1
ATOM 706 C CA . ALA A 1 93 ? -0.282 0.655 -11.298 1.00 94.31 93 ALA A CA 1
ATOM 707 C C . ALA A 1 93 ? -1.291 -0.276 -11.987 1.00 94.31 93 ALA A C 1
ATOM 709 O O . ALA A 1 93 ? -2.433 -0.401 -11.531 1.00 94.31 93 ALA A O 1
ATOM 710 N N . ALA A 1 94 ? -0.879 -0.963 -13.058 1.00 94.94 94 ALA A N 1
ATOM 711 C CA . ALA A 1 94 ? -1.713 -1.952 -13.732 1.00 94.94 94 ALA A CA 1
ATOM 712 C C . ALA A 1 94 ? -2.055 -3.125 -12.804 1.00 94.94 94 ALA A C 1
ATOM 714 O O . ALA A 1 94 ? -3.197 -3.592 -12.798 1.00 94.94 94 ALA A O 1
ATOM 715 N N . GLU A 1 95 ? -1.102 -3.576 -11.987 1.00 97.25 95 GLU A N 1
ATOM 716 C CA . GLU A 1 95 ? -1.330 -4.658 -11.032 1.00 97.25 95 GLU A CA 1
ATOM 717 C C . GLU A 1 95 ? -2.274 -4.247 -9.895 1.00 97.25 95 GLU A C 1
ATOM 719 O O . GLU A 1 95 ? -3.213 -4.987 -9.580 1.00 97.25 95 GLU A O 1
ATOM 724 N N . ILE A 1 96 ? -2.111 -3.039 -9.346 1.00 96.38 96 ILE A N 1
ATOM 725 C CA . ILE A 1 96 ? -3.044 -2.466 -8.363 1.00 96.38 96 ILE A CA 1
ATOM 726 C C . ILE A 1 96 ? -4.451 -2.386 -8.959 1.00 96.38 96 ILE A C 1
ATOM 728 O O . ILE A 1 96 ? -5.413 -2.818 -8.325 1.00 96.38 96 ILE A O 1
ATOM 732 N N . ALA A 1 97 ? -4.588 -1.886 -10.190 1.00 94.25 97 ALA A N 1
ATOM 733 C CA . ALA A 1 97 ? -5.881 -1.781 -10.859 1.00 94.25 97 ALA A CA 1
ATOM 734 C C . ALA A 1 97 ? -6.529 -3.155 -11.089 1.00 94.25 97 ALA A C 1
ATOM 736 O O . ALA A 1 97 ? -7.732 -3.313 -10.879 1.00 94.25 97 ALA A O 1
ATOM 737 N N . ARG A 1 98 ? -5.736 -4.163 -11.477 1.00 95.38 98 ARG A N 1
ATOM 738 C CA . ARG A 1 98 ? -6.197 -5.541 -11.693 1.00 95.38 98 ARG A CA 1
ATOM 739 C C . ARG A 1 98 ? -6.719 -6.166 -10.400 1.00 95.38 98 ARG A C 1
ATOM 741 O O . ARG A 1 98 ? -7.822 -6.706 -10.384 1.00 95.38 98 ARG A O 1
ATOM 748 N N . ARG A 1 99 ? -5.945 -6.087 -9.312 1.00 96.44 99 ARG A N 1
ATOM 749 C CA . ARG A 1 99 ? -6.291 -6.700 -8.016 1.00 96.44 99 ARG A CA 1
ATOM 750 C C . ARG A 1 99 ? -7.372 -5.917 -7.268 1.00 96.44 99 ARG A C 1
ATOM 752 O O . ARG A 1 99 ? -8.240 -6.508 -6.630 1.00 96.44 99 ARG A O 1
ATOM 759 N N . GLY A 1 100 ? -7.345 -4.592 -7.375 1.00 93.50 100 GLY A N 1
ATOM 760 C CA . GLY A 1 100 ? -8.274 -3.672 -6.725 1.00 93.50 100 GLY A CA 1
ATOM 761 C C . GLY A 1 100 ? -9.559 -3.397 -7.509 1.00 93.50 100 GLY A C 1
ATOM 762 O O . GLY A 1 100 ? -10.393 -2.632 -7.033 1.00 93.50 100 GLY A O 1
ATOM 763 N N . GLN A 1 101 ? -9.757 -4.003 -8.686 1.00 93.56 101 GLN A N 1
ATOM 764 C CA . GLN A 1 101 ? -10.857 -3.686 -9.612 1.00 93.56 101 GLN A CA 1
ATOM 765 C C . GLN A 1 101 ? -12.240 -3.630 -8.940 1.00 93.56 101 GLN A C 1
ATOM 767 O O . GLN A 1 101 ? -13.041 -2.733 -9.218 1.00 93.56 101 GLN A O 1
ATOM 772 N N . ARG A 1 102 ? -12.514 -4.563 -8.020 1.00 91.69 102 ARG A N 1
ATOM 773 C CA . ARG A 1 102 ? -13.782 -4.622 -7.271 1.00 91.69 102 ARG A CA 1
ATOM 774 C C . ARG A 1 102 ? -14.030 -3.401 -6.378 1.00 91.69 102 ARG A C 1
ATOM 776 O O . ARG A 1 102 ? -15.182 -3.070 -6.140 1.00 91.69 102 ARG A O 1
ATOM 783 N N . TYR A 1 103 ? -12.975 -2.736 -5.915 1.00 90.31 103 TYR A N 1
ATOM 784 C CA . TYR A 1 103 ? -13.037 -1.565 -5.034 1.00 90.31 103 TYR A CA 1
ATOM 785 C C . TYR A 1 103 ? -12.989 -0.245 -5.814 1.00 90.31 103 TYR A C 1
ATOM 787 O O . TYR A 1 103 ? -13.461 0.778 -5.336 1.00 90.31 103 TYR A O 1
ATOM 795 N N . LEU A 1 104 ? -12.449 -0.272 -7.038 1.00 82.81 104 LEU A N 1
ATOM 796 C CA . LEU A 1 104 ? -12.400 0.875 -7.957 1.00 82.81 104 LEU A CA 1
ATOM 797 C C . LEU A 1 104 ? -13.714 1.102 -8.716 1.00 82.81 104 LEU A C 1
ATOM 799 O O . LEU A 1 104 ? -13.877 2.115 -9.397 1.00 82.81 104 LEU A O 1
ATOM 803 N N . SER A 1 105 ? -14.632 0.139 -8.653 1.00 66.69 105 SER A N 1
ATOM 804 C CA . SER A 1 105 ? -15.890 0.179 -9.388 1.00 66.69 105 SER A CA 1
ATOM 805 C C . SER A 1 105 ? -16.820 1.240 -8.797 1.00 66.69 105 SER A C 1
ATOM 807 O O . SER A 1 105 ? -17.574 0.977 -7.866 1.00 66.69 105 SER A O 1
ATOM 809 N N . VAL A 1 106 ? -16.786 2.447 -9.362 1.00 55.81 106 VAL A N 1
ATOM 810 C CA . VAL A 1 106 ? -17.830 3.458 -9.154 1.00 55.81 106 VAL A CA 1
ATOM 811 C C . VAL A 1 106 ? -19.150 2.881 -9.689 1.00 55.81 106 VAL A C 1
ATOM 813 O O . VAL A 1 106 ? -19.153 2.355 -10.811 1.00 55.81 106 VAL A O 1
ATOM 816 N N . PRO A 1 107 ? -20.281 2.973 -8.965 1.00 49.31 107 PRO A N 1
ATOM 817 C CA . PRO A 1 107 ? -21.581 2.725 -9.570 1.00 49.31 107 PRO A CA 1
ATOM 818 C C . PRO A 1 107 ? -21.711 3.615 -10.811 1.00 49.31 107 PRO A C 1
ATOM 820 O O . PRO A 1 107 ? -21.604 4.835 -10.725 1.00 49.31 107 PRO A O 1
ATOM 823 N N . ARG A 1 108 ? -21.946 3.021 -11.985 1.00 47.81 108 ARG A N 1
ATOM 824 C CA . ARG A 1 108 ? -22.217 3.742 -13.248 1.00 47.81 108 ARG A CA 1
ATOM 825 C C . ARG A 1 108 ? -23.540 4.529 -13.227 1.00 47.81 108 ARG A C 1
ATOM 827 O O . ARG A 1 108 ? -24.002 4.983 -14.269 1.00 47.81 108 ARG A O 1
ATOM 834 N N . GLU A 1 109 ? -24.166 4.675 -12.068 1.00 47.81 109 GLU A N 1
ATOM 835 C CA . GLU A 1 109 ? -25.401 5.418 -11.869 1.00 47.81 109 GLU A CA 1
ATOM 836 C C . GLU A 1 109 ? -25.052 6.896 -11.666 1.00 47.81 109 GLU A C 1
ATOM 838 O O . GLU A 1 109 ? -24.817 7.346 -10.551 1.00 47.81 109 GLU A O 1
ATOM 843 N N . GLY A 1 110 ? -24.965 7.653 -12.763 1.00 47.97 110 GLY A N 1
ATOM 844 C CA . GLY A 1 110 ? -24.884 9.117 -12.688 1.00 47.97 110 GLY A CA 1
ATOM 845 C C . GLY A 1 110 ? -23.889 9.800 -13.618 1.00 47.97 110 GLY A C 1
ATOM 846 O O . GLY A 1 110 ? -23.804 11.025 -13.584 1.00 47.97 110 GLY A O 1
ATOM 847 N N . LEU A 1 111 ? -23.156 9.072 -14.469 1.00 50.72 111 LEU A N 1
ATOM 848 C CA . LEU A 1 111 ? -22.484 9.739 -15.587 1.00 50.72 111 LEU A CA 1
ATOM 849 C C . LEU A 1 111 ? -23.570 10.181 -16.579 1.00 50.72 111 LEU A C 1
ATOM 851 O O . LEU A 1 111 ? -24.263 9.302 -17.101 1.00 50.72 111 LEU A O 1
ATOM 855 N N . PRO A 1 112 ? -23.760 11.494 -16.825 1.00 56.91 112 PRO A N 1
ATOM 856 C CA . PRO A 1 112 ? -24.724 11.946 -17.816 1.00 56.91 112 PRO A CA 1
ATOM 857 C C . PRO A 1 112 ? -24.359 11.295 -19.145 1.00 56.91 112 PRO A C 1
ATOM 859 O O . PRO A 1 112 ? -23.204 11.347 -19.577 1.00 56.91 112 PRO A O 1
ATOM 862 N N . ASN A 1 113 ? -25.328 10.619 -19.755 1.00 59.41 113 ASN A N 1
ATOM 863 C CA . ASN A 1 113 ? -25.126 9.999 -21.047 1.00 59.41 113 ASN A CA 1
ATOM 864 C C . ASN A 1 113 ? -24.804 11.126 -22.045 1.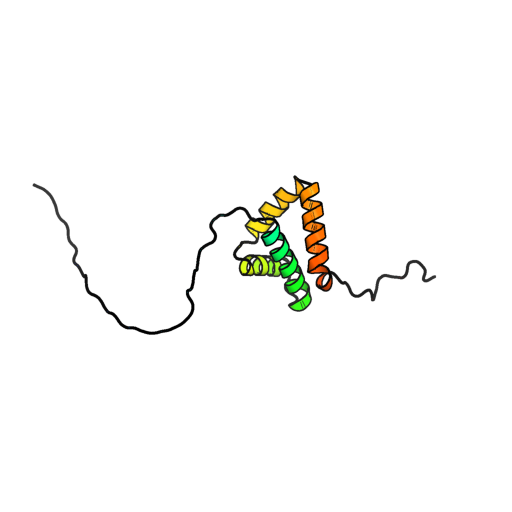00 59.41 113 ASN A C 1
ATOM 866 O O . ASN A 1 113 ? -25.652 11.995 -22.244 1.00 59.41 113 ASN A O 1
ATOM 870 N N . PRO A 1 114 ? -23.623 11.151 -22.693 1.00 60.19 114 PRO A N 1
ATOM 871 C CA . PRO A 1 114 ? -23.275 12.209 -23.648 1.00 60.19 114 PRO A CA 1
ATOM 872 C C . PRO A 1 114 ? -24.166 12.201 -24.905 1.00 60.19 114 PRO A C 1
ATOM 874 O O . PRO A 1 114 ? -23.989 13.032 -25.794 1.00 60.19 114 PRO A O 1
ATOM 877 N N . HIS A 1 115 ? -25.105 11.254 -24.988 1.00 57.41 115 HIS A N 1
ATOM 878 C CA . HIS A 1 115 ? -26.081 11.094 -26.058 1.00 57.41 115 HIS A CA 1
ATOM 879 C C . HIS A 1 115 ? -27.542 11.233 -25.599 1.00 57.41 115 HIS A C 1
ATOM 881 O O . HIS A 1 115 ? -28.434 10.954 -26.399 1.00 57.41 115 HIS A O 1
ATOM 887 N N . GLU A 1 116 ? -27.814 11.640 -24.354 1.00 52.09 116 GLU A N 1
ATOM 888 C CA . GLU A 1 116 ? -29.158 12.125 -24.013 1.00 52.09 116 GLU A CA 1
ATOM 889 C C . GLU A 1 116 ? -29.328 13.563 -24.546 1.00 52.09 116 GLU A C 1
ATOM 891 O O . GLU A 1 116 ? -28.474 14.406 -24.260 1.00 52.09 116 GLU A O 1
ATOM 896 N N . PRO A 1 117 ? -30.350 13.826 -25.384 1.00 59.25 117 PRO A N 1
ATOM 897 C CA . PRO A 1 117 ? -30.588 15.132 -26.003 1.00 59.25 117 PRO A CA 1
ATOM 898 C C . PRO A 1 117 ? -31.085 16.203 -25.025 1.00 59.25 117 PRO A C 1
ATOM 900 O O . PRO A 1 117 ? -31.771 15.851 -24.038 1.00 59.25 117 PRO A O 1
#